Protein AF-A0A849DNZ5-F1 (afdb_monomer)

Foldseek 3Di:
DQVLLVPDPDVLSNQLLCCLQVQQDFLQCSLVDDDPPPPDATPHAAPVRHGDDSVSSQVSQVVSCVVVVNDDPDDDSCVSLLVNLLVCVVVPNDLVVSCVSNVPPDSVVSVVSNPCVPVPCVPVVNVVVVVVVVVD

Mean predicted aligned error: 9.17 Å

Solvent-accessible surface area (backbone atoms only — not comparable to full-atom values): 7842 Å² total; per-residue (Å²): 74,70,70,48,25,68,72,41,90,50,70,52,48,35,52,50,49,43,33,24,25,78,57,38,36,51,56,64,51,49,32,66,38,64,58,90,87,52,94,69,72,58,65,26,50,40,98,86,69,46,67,24,48,56,64,59,52,47,53,50,53,52,50,43,23,55,76,44,69,54,87,60,98,78,85,51,74,60,53,42,32,52,50,36,48,31,48,39,42,76,73,64,47,53,69,68,58,40,22,60,56,51,68,49,88,53,66,70,67,48,53,74,49,50,70,64,81,75,43,74,87,71,34,66,67,57,58,51,49,51,53,61,65,71,73,114

Structure (mmCIF, N/CA/C/O backbone):
data_AF-A0A849DNZ5-F1
#
_entry.id   AF-A0A849DNZ5-F1
#
loop_
_atom_site.group_PDB
_atom_site.id
_atom_site.type_symbol
_atom_site.label_atom_id
_atom_site.label_alt_id
_atom_site.label_comp_id
_atom_site.label_asym_id
_atom_site.label_entity_id
_atom_site.label_seq_id
_atom_site.pdbx_PDB_ins_code
_atom_site.Cartn_x
_atom_site.Cartn_y
_atom_site.Cartn_z
_atom_site.occupancy
_atom_site.B_iso_or_equiv
_atom_site.auth_seq_id
_atom_site.auth_comp_id
_atom_site.auth_asym_id
_atom_site.auth_atom_id
_atom_site.pdbx_PDB_model_num
ATOM 1 N N . MET A 1 1 ? -5.145 -1.173 -10.892 1.00 77.50 1 MET A N 1
ATOM 2 C CA . MET A 1 1 ? -3.663 -1.147 -10.826 1.00 77.50 1 MET A CA 1
ATOM 3 C C . MET A 1 1 ? -3.058 -2.525 -10.577 1.00 77.50 1 MET A C 1
ATOM 5 O O . MET A 1 1 ? -2.316 -2.963 -11.438 1.00 77.50 1 MET A O 1
ATOM 9 N N . ILE A 1 2 ? -3.371 -3.233 -9.479 1.00 81.56 2 ILE A N 1
ATOM 10 C CA . ILE A 1 2 ? -2.805 -4.579 -9.219 1.00 81.56 2 ILE A CA 1
ATOM 11 C C . ILE A 1 2 ? -3.167 -5.580 -10.327 1.00 81.56 2 ILE A C 1
ATOM 13 O O . ILE A 1 2 ? -2.282 -6.246 -10.850 1.00 81.56 2 ILE A O 1
ATOM 17 N N . ALA A 1 3 ? -4.441 -5.645 -10.729 1.00 84.38 3 ALA A N 1
ATOM 18 C CA . ALA A 1 3 ? -4.880 -6.523 -11.818 1.00 84.38 3 ALA A CA 1
ATOM 19 C C . ALA A 1 3 ? -4.138 -6.226 -13.136 1.00 84.38 3 ALA A C 1
ATOM 21 O O . ALA A 1 3 ? -3.575 -7.127 -13.740 1.00 84.38 3 ALA A O 1
ATOM 22 N N . THR A 1 4 ? -4.033 -4.950 -13.514 1.00 85.31 4 THR A N 1
ATOM 23 C CA . THR A 1 4 ? -3.295 -4.504 -14.708 1.00 85.31 4 THR A CA 1
ATOM 24 C C . THR A 1 4 ? -1.800 -4.820 -14.640 1.00 85.31 4 THR A C 1
ATOM 26 O O . THR A 1 4 ? -1.208 -5.202 -15.641 1.00 85.31 4 THR A O 1
ATOM 29 N N . ALA A 1 5 ? -1.178 -4.693 -13.465 1.00 86.38 5 ALA A N 1
ATOM 30 C CA . ALA A 1 5 ? 0.223 -5.061 -13.275 1.00 86.38 5 ALA A CA 1
ATOM 31 C C . ALA A 1 5 ? 0.436 -6.580 -13.370 1.00 86.38 5 ALA A C 1
ATOM 33 O O . ALA A 1 5 ? 1.461 -7.009 -13.884 1.00 86.38 5 ALA A O 1
ATOM 34 N N . ARG A 1 6 ? -0.538 -7.393 -12.929 1.00 85.69 6 ARG A N 1
ATOM 35 C CA . ARG A 1 6 ? -0.509 -8.859 -13.084 1.00 85.69 6 ARG A CA 1
ATOM 36 C C . ARG A 1 6 ? -0.616 -9.308 -14.539 1.00 85.69 6 ARG A C 1
ATOM 38 O O . ARG A 1 6 ? -0.068 -10.347 -14.875 1.00 85.69 6 ARG A O 1
ATOM 45 N N . THR A 1 7 ? -1.330 -8.559 -15.374 1.00 86.94 7 THR A N 1
ATOM 46 C CA . THR A 1 7 ? -1.477 -8.861 -16.806 1.00 86.94 7 THR A CA 1
ATOM 47 C C . THR A 1 7 ? -0.412 -8.182 -17.670 1.00 86.94 7 THR A C 1
ATOM 49 O O . THR A 1 7 ? -0.414 -8.367 -18.883 1.00 86.94 7 THR A O 1
ATOM 52 N N . SER A 1 8 ? 0.477 -7.370 -17.083 1.00 84.25 8 SER A N 1
ATOM 53 C CA . SER A 1 8 ? 1.586 -6.750 -17.813 1.00 84.25 8 SER A CA 1
ATOM 54 C C . SER A 1 8 ? 2.633 -7.803 -18.167 1.00 84.25 8 SER A C 1
ATOM 56 O O . SER A 1 8 ? 3.045 -8.593 -17.321 1.00 84.25 8 SER A O 1
ATOM 58 N N . THR A 1 9 ? 3.115 -7.776 -19.409 1.00 85.25 9 THR A N 1
ATOM 59 C CA . THR A 1 9 ? 4.243 -8.606 -19.858 1.00 85.25 9 THR A CA 1
ATOM 60 C C . THR A 1 9 ? 5.578 -8.140 -19.273 1.00 85.25 9 THR A C 1
ATOM 62 O O . THR A 1 9 ? 6.574 -8.854 -19.366 1.00 85.25 9 THR A O 1
ATOM 65 N N . ASN A 1 10 ? 5.623 -6.953 -18.653 1.00 85.75 10 ASN A N 1
ATOM 66 C CA . ASN A 1 10 ? 6.822 -6.430 -18.017 1.00 85.75 10 ASN A CA 1
ATOM 67 C C . ASN A 1 10 ? 6.887 -6.860 -16.538 1.00 85.75 10 ASN A C 1
ATOM 69 O O . ASN A 1 10 ? 6.149 -6.316 -15.711 1.00 85.75 10 ASN A O 1
ATOM 73 N N . PRO A 1 11 ? 7.817 -7.752 -16.149 1.00 82.19 11 PRO A N 1
ATOM 74 C CA . PRO A 1 11 ? 7.924 -8.229 -14.768 1.00 82.19 11 PRO A CA 1
ATOM 75 C C . PRO A 1 11 ? 8.245 -7.107 -13.768 1.00 82.19 11 PRO A C 1
ATOM 77 O O . PRO A 1 11 ? 7.920 -7.212 -12.583 1.00 82.19 11 PRO A O 1
ATOM 80 N N . ASN A 1 12 ? 8.835 -5.997 -14.232 1.00 87.94 12 ASN A N 1
ATOM 81 C CA . ASN A 1 12 ? 9.110 -4.843 -13.382 1.00 87.94 12 ASN A CA 1
ATOM 82 C C . ASN A 1 12 ? 7.832 -4.142 -12.905 1.00 87.94 12 ASN A C 1
ATOM 84 O O . ASN A 1 12 ? 7.872 -3.489 -11.867 1.00 87.94 12 ASN A O 1
ATOM 88 N N . ASP A 1 13 ? 6.717 -4.250 -13.632 1.00 88.50 13 ASP A N 1
ATOM 89 C CA . ASP A 1 13 ? 5.465 -3.578 -13.272 1.00 88.50 13 ASP A CA 1
ATOM 90 C C . ASP A 1 13 ? 4.813 -4.245 -12.062 1.00 88.50 13 ASP A C 1
ATOM 92 O O . ASP A 1 13 ? 4.447 -3.570 -11.096 1.00 88.50 13 ASP A O 1
ATOM 96 N N . PHE A 1 14 ? 4.732 -5.579 -12.079 1.00 87.75 14 PHE A N 1
ATOM 97 C CA . PHE A 1 14 ? 4.266 -6.353 -10.933 1.00 87.75 14 PHE A CA 1
ATOM 98 C C . PHE A 1 14 ? 5.187 -6.155 -9.727 1.00 87.75 14 PHE A C 1
ATOM 100 O O . PHE A 1 14 ? 4.711 -5.835 -8.639 1.00 87.75 14 PHE A O 1
ATOM 107 N N . ALA A 1 15 ? 6.504 -6.259 -9.932 1.00 87.88 15 ALA A N 1
ATOM 108 C CA . ALA A 1 15 ? 7.497 -6.061 -8.882 1.00 87.88 15 ALA A CA 1
ATOM 109 C C . ALA A 1 15 ? 7.397 -4.659 -8.251 1.00 87.88 15 ALA A C 1
ATOM 111 O O . ALA A 1 15 ? 7.375 -4.526 -7.028 1.00 87.88 15 ALA A O 1
ATOM 112 N N . LEU A 1 16 ? 7.258 -3.613 -9.073 1.00 87.81 16 LEU A N 1
ATOM 113 C CA . LEU A 1 16 ? 7.082 -2.236 -8.615 1.00 87.81 16 LEU A CA 1
ATOM 114 C C . LEU A 1 16 ? 5.804 -2.072 -7.780 1.00 87.81 16 LEU A C 1
ATOM 116 O O . LEU A 1 16 ? 5.852 -1.488 -6.698 1.00 87.81 16 LEU A O 1
ATOM 120 N N . VAL A 1 17 ? 4.663 -2.586 -8.253 1.00 87.31 17 VAL A N 1
ATOM 121 C CA . VAL A 1 17 ? 3.386 -2.478 -7.527 1.00 87.31 17 VAL A CA 1
ATOM 122 C C . VAL A 1 17 ? 3.408 -3.289 -6.231 1.00 87.31 17 VAL A C 1
ATOM 124 O O . VAL A 1 17 ? 2.947 -2.789 -5.205 1.00 87.31 17 VAL A O 1
ATOM 127 N N . ALA A 1 18 ? 3.979 -4.495 -6.244 1.00 86.06 18 ALA A N 1
ATOM 128 C CA . ALA A 1 18 ? 4.123 -5.324 -5.053 1.00 86.06 18 ALA A CA 1
ATOM 129 C C . ALA A 1 18 ? 5.010 -4.639 -4.005 1.00 86.06 18 ALA A C 1
ATOM 131 O O . ALA A 1 18 ? 4.622 -4.529 -2.849 1.00 86.06 18 ALA A O 1
ATOM 132 N N . MET A 1 19 ? 6.155 -4.084 -4.400 1.00 86.25 19 MET A N 1
ATOM 133 C CA . MET A 1 19 ? 7.054 -3.398 -3.469 1.00 86.25 19 MET A CA 1
ATOM 134 C C . MET A 1 19 ? 6.454 -2.137 -2.856 1.00 86.25 19 MET A C 1
ATOM 136 O O . MET A 1 19 ? 6.575 -1.919 -1.654 1.00 86.25 19 MET A O 1
ATOM 140 N N . LEU A 1 20 ? 5.820 -1.290 -3.667 1.00 84.88 20 LEU A N 1
ATOM 141 C CA . LEU A 1 20 ? 5.281 -0.013 -3.192 1.00 84.88 20 LEU A CA 1
ATOM 142 C C . LEU A 1 20 ? 3.961 -0.166 -2.442 1.00 84.88 20 LEU A C 1
ATOM 144 O O . LEU A 1 20 ? 3.730 0.527 -1.452 1.00 84.88 20 LEU A O 1
ATOM 148 N N . GLY A 1 21 ? 3.087 -1.026 -2.962 1.00 80.31 21 GLY A N 1
ATOM 149 C CA . GLY A 1 21 ? 1.792 -1.326 -2.378 1.00 80.31 21 GLY A CA 1
ATOM 150 C C . GLY A 1 21 ? 1.949 -2.336 -1.259 1.00 80.31 21 GLY A C 1
ATOM 151 O O . GLY A 1 21 ? 1.851 -1.974 -0.104 1.00 80.31 21 GLY A O 1
ATOM 152 N N . LEU A 1 22 ? 2.242 -3.587 -1.595 1.00 80.06 22 LEU A N 1
ATOM 153 C CA . LEU A 1 22 ? 2.138 -4.717 -0.665 1.00 80.06 22 LEU A CA 1
ATOM 154 C C . LEU A 1 22 ? 3.262 -4.784 0.376 1.00 80.06 22 LEU A C 1
ATOM 156 O O . LEU A 1 22 ? 3.034 -5.249 1.485 1.00 80.06 22 LEU A O 1
ATOM 160 N N . LEU A 1 23 ? 4.474 -4.348 0.029 1.00 80.75 23 LEU A N 1
ATOM 161 C CA . LEU A 1 23 ? 5.634 -4.414 0.930 1.00 80.75 23 LEU A CA 1
ATOM 162 C C . LEU A 1 23 ? 5.927 -3.084 1.632 1.00 80.75 23 LEU A C 1
ATOM 164 O O . LEU A 1 23 ? 6.868 -2.997 2.423 1.00 80.75 23 LEU A O 1
ATOM 168 N N . GLY A 1 24 ? 5.162 -2.033 1.326 1.00 79.56 24 GLY A N 1
ATOM 169 C CA . GLY A 1 24 ? 5.340 -0.727 1.944 1.00 79.56 24 GLY A CA 1
ATOM 170 C C . GLY A 1 24 ? 6.749 -0.149 1.755 1.00 79.56 24 GLY A C 1
ATOM 171 O O . GLY A 1 24 ? 7.296 0.448 2.684 1.00 79.56 24 GLY A O 1
ATOM 172 N N . LEU A 1 25 ? 7.362 -0.280 0.576 1.00 83.88 25 LEU A N 1
ATOM 173 C CA . LEU A 1 25 ? 8.617 0.405 0.243 1.00 83.88 25 LEU A CA 1
ATOM 174 C C . LEU A 1 25 ? 8.355 1.803 -0.324 1.00 83.88 25 LEU A C 1
ATOM 176 O O . LEU A 1 25 ? 7.344 2.069 -0.976 1.00 83.88 25 LEU A O 1
ATOM 180 N N . ARG A 1 26 ? 9.273 2.737 -0.071 1.00 83.50 26 ARG A N 1
ATOM 181 C CA . ARG A 1 26 ? 9.284 4.038 -0.755 1.00 83.50 26 ARG A CA 1
ATOM 182 C C . ARG A 1 26 ? 9.848 3.861 -2.160 1.00 83.50 26 ARG A C 1
ATOM 184 O O . ARG A 1 26 ? 10.678 2.996 -2.392 1.00 83.50 26 ARG A O 1
ATOM 191 N N . ILE A 1 27 ? 9.476 4.728 -3.102 1.00 83.62 27 ILE A N 1
ATOM 192 C CA . ILE A 1 27 ? 9.946 4.612 -4.497 1.00 83.62 27 ILE A CA 1
ATOM 193 C C . ILE A 1 27 ? 11.468 4.629 -4.636 1.00 83.62 27 ILE A C 1
ATOM 195 O O . ILE A 1 27 ? 12.010 3.898 -5.457 1.00 83.62 27 ILE A O 1
ATOM 199 N N . PHE A 1 28 ? 12.155 5.401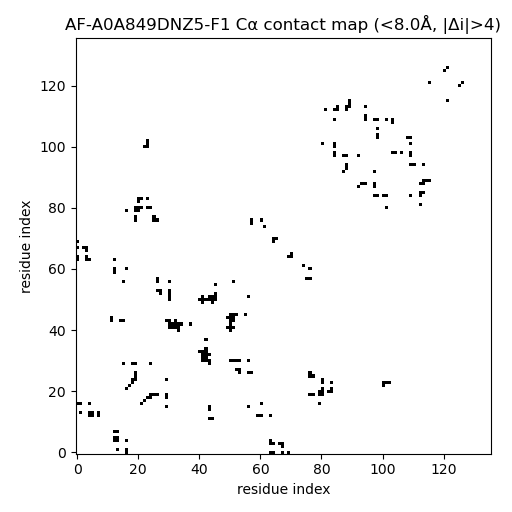 -3.793 1.00 81.75 28 PHE A N 1
ATOM 200 C CA . PHE A 1 28 ? 13.614 5.408 -3.723 1.00 81.75 28 PHE A CA 1
ATOM 201 C C . PHE A 1 28 ? 14.177 4.073 -3.207 1.00 81.75 28 PHE A C 1
ATOM 203 O O . PHE A 1 28 ? 15.137 3.553 -3.757 1.00 81.75 28 PHE A O 1
ATOM 210 N N . GLU A 1 29 ? 13.539 3.471 -2.204 1.00 83.94 29 GLU A N 1
ATOM 211 C CA . GLU A 1 29 ? 13.948 2.166 -1.673 1.00 83.94 29 GLU A CA 1
ATOM 212 C C . GLU A 1 29 ? 13.662 1.048 -2.674 1.00 83.94 29 GLU A C 1
ATOM 214 O O . GLU A 1 29 ? 14.528 0.224 -2.924 1.00 83.94 29 GLU A O 1
ATOM 219 N N . ALA A 1 30 ? 12.488 1.051 -3.311 1.00 85.56 30 ALA A N 1
ATOM 220 C CA . ALA A 1 30 ? 12.117 0.057 -4.314 1.00 85.56 30 ALA A CA 1
ATOM 221 C C . ALA A 1 30 ? 13.063 0.085 -5.529 1.00 85.56 30 ALA A C 1
ATOM 223 O O . ALA A 1 30 ? 13.449 -0.959 -6.042 1.00 85.56 30 ALA A O 1
ATOM 224 N N . THR A 1 31 ? 13.472 1.279 -5.972 1.00 84.62 31 THR A N 1
ATOM 225 C CA . THR A 1 31 ? 14.437 1.458 -7.075 1.00 84.62 31 THR A CA 1
ATOM 226 C C . THR A 1 31 ? 15.886 1.151 -6.674 1.00 84.62 31 THR A C 1
ATOM 228 O O . THR A 1 31 ? 16.689 0.702 -7.499 1.00 84.62 31 THR A O 1
ATOM 231 N N . GLY A 1 32 ? 16.230 1.361 -5.402 1.00 80.19 32 GLY A N 1
ATOM 232 C CA . GLY A 1 32 ? 17.533 1.028 -4.828 1.00 80.19 32 GLY A CA 1
ATOM 233 C C . GLY A 1 32 ? 17.700 -0.449 -4.467 1.00 80.19 32 GLY A C 1
ATOM 234 O O . GLY A 1 32 ? 18.823 -0.948 -4.483 1.00 80.19 32 GLY A O 1
ATOM 235 N N . ALA A 1 33 ? 16.609 -1.161 -4.199 1.00 76.62 33 ALA A N 1
ATOM 236 C CA . ALA A 1 33 ? 16.654 -2.500 -3.639 1.00 76.62 33 ALA A CA 1
ATOM 237 C C . ALA A 1 33 ? 17.328 -3.526 -4.573 1.00 76.62 33 ALA A C 1
ATOM 239 O O . ALA A 1 33 ? 17.090 -3.580 -5.784 1.00 76.62 33 ALA A O 1
ATOM 240 N N . SER A 1 34 ? 18.176 -4.351 -3.968 1.00 68.44 34 SER A N 1
ATOM 241 C CA . SER A 1 34 ? 18.789 -5.558 -4.521 1.00 68.44 34 SER A CA 1
ATOM 242 C C . SER A 1 34 ? 18.443 -6.703 -3.574 1.00 68.44 34 SER A C 1
ATOM 244 O O . SER A 1 34 ? 18.687 -6.592 -2.374 1.00 68.44 34 SER A O 1
ATOM 246 N N . ILE A 1 35 ? 17.830 -7.771 -4.084 1.00 56.72 35 ILE A N 1
ATOM 247 C CA . ILE A 1 35 ? 17.561 -8.975 -3.286 1.00 56.72 35 ILE A CA 1
ATOM 248 C C . ILE A 1 35 ? 18.834 -9.819 -3.284 1.00 56.72 35 ILE A C 1
ATOM 250 O O . ILE A 1 35 ? 19.438 -9.982 -4.343 1.00 56.72 35 ILE A O 1
ATOM 254 N N . GLY A 1 36 ? 19.215 -10.346 -2.117 1.00 53.94 36 GLY A N 1
ATOM 255 C CA . GLY A 1 36 ? 20.414 -11.176 -1.932 1.00 53.94 36 GLY A CA 1
ATOM 256 C C . GLY A 1 36 ? 20.486 -12.411 -2.839 1.00 53.94 36 GLY A C 1
ATOM 257 O O . GLY A 1 36 ? 21.577 -12.884 -3.120 1.00 53.94 36 GLY A O 1
ATOM 258 N N . ASP A 1 37 ? 19.351 -12.864 -3.375 1.00 51.97 37 ASP A N 1
ATOM 259 C CA . ASP A 1 37 ? 19.267 -13.983 -4.322 1.00 51.97 37 ASP A CA 1
ATOM 260 C C . ASP A 1 37 ? 19.628 -13.602 -5.770 1.00 51.97 37 ASP A C 1
ATOM 262 O O . ASP A 1 37 ? 19.796 -14.475 -6.622 1.00 51.97 37 ASP A O 1
ATOM 266 N N . ARG A 1 38 ? 19.755 -12.305 -6.096 1.00 62.28 38 ARG A N 1
ATOM 267 C CA . ARG A 1 38 ? 20.297 -11.876 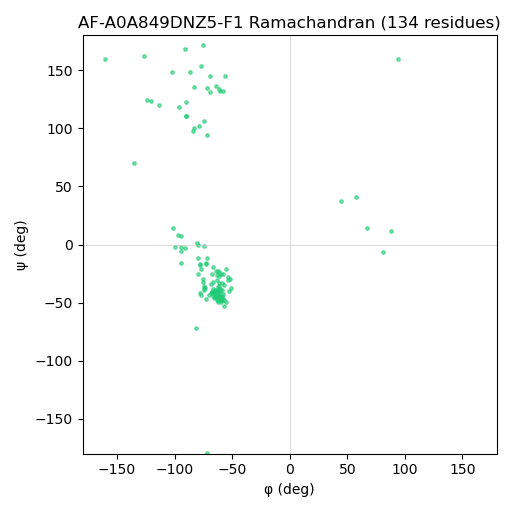-7.394 1.00 62.28 38 ARG A CA 1
ATOM 268 C C . ARG A 1 38 ? 21.804 -11.710 -7.282 1.00 62.28 38 ARG A C 1
ATOM 270 O O . ARG A 1 38 ? 22.286 -10.747 -6.697 1.00 62.28 38 ARG A O 1
ATOM 277 N N . VAL A 1 39 ? 22.530 -12.608 -7.944 1.00 59.38 39 VAL A N 1
ATOM 278 C CA . VAL A 1 39 ? 24.001 -12.601 -8.032 1.00 59.38 39 VAL A CA 1
ATOM 279 C C . VAL A 1 39 ? 24.541 -11.293 -8.641 1.00 59.38 39 VAL A C 1
ATOM 281 O O . VAL A 1 39 ? 25.654 -10.886 -8.325 1.00 59.38 39 VAL A O 1
ATOM 284 N N . ALA A 1 40 ? 23.751 -10.586 -9.464 1.00 65.56 40 ALA A N 1
ATOM 285 C CA . ALA A 1 40 ? 24.071 -9.239 -9.937 1.00 65.56 40 ALA A CA 1
ATOM 286 C C . ALA A 1 40 ? 22.835 -8.474 -10.455 1.00 65.56 40 ALA A C 1
ATOM 288 O O . ALA A 1 40 ? 21.835 -9.063 -10.872 1.00 65.56 40 ALA A O 1
ATOM 289 N N . GLY A 1 41 ? 22.948 -7.143 -10.500 1.00 72.19 41 GLY A N 1
ATOM 290 C CA . GLY A 1 41 ? 22.018 -6.250 -11.198 1.00 72.19 41 GLY A CA 1
ATOM 291 C C . GLY A 1 41 ? 20.879 -5.665 -10.342 1.00 72.19 41 GLY A C 1
ATOM 292 O O . GLY A 1 41 ? 20.554 -6.168 -9.266 1.00 72.19 41 GLY A O 1
ATOM 293 N N . PRO A 1 42 ? 20.268 -4.554 -10.791 1.00 78.75 42 PRO A N 1
ATOM 294 C CA . PRO A 1 42 ? 19.181 -3.897 -10.072 1.00 78.75 42 PRO A CA 1
ATOM 295 C C . PRO A 1 42 ? 17.907 -4.749 -10.086 1.00 78.75 42 PRO A C 1
ATOM 297 O O . PRO A 1 42 ? 17.591 -5.409 -11.076 1.00 78.75 42 PRO A O 1
ATOM 300 N N . MET A 1 43 ? 17.133 -4.713 -8.996 1.00 81.81 43 MET A N 1
ATOM 301 C CA . MET A 1 43 ? 15.884 -5.472 -8.935 1.00 81.81 43 MET A CA 1
ATOM 302 C C . MET A 1 43 ? 14.833 -4.951 -9.925 1.00 81.81 43 MET A C 1
ATOM 304 O O . MET A 1 43 ? 14.115 -5.742 -10.540 1.00 81.81 43 MET A O 1
ATOM 308 N N . LEU A 1 44 ? 14.776 -3.626 -10.075 1.00 85.00 44 LEU A N 1
ATOM 309 C CA . LEU A 1 44 ? 13.915 -2.930 -11.019 1.00 85.00 44 LEU A CA 1
ATOM 310 C C . LEU A 1 44 ? 14.772 -2.249 -12.086 1.00 85.00 44 LEU A C 1
ATOM 312 O O . LEU A 1 44 ? 15.574 -1.362 -11.775 1.00 85.00 44 LEU A O 1
ATOM 316 N N . CYS A 1 45 ? 14.566 -2.629 -13.344 1.00 86.19 45 CYS A N 1
ATOM 317 C CA . CYS A 1 45 ? 15.306 -2.075 -14.477 1.00 86.19 45 CYS A CA 1
ATOM 318 C C . CYS A 1 45 ? 14.469 -1.051 -15.248 1.00 86.19 45 CYS A C 1
ATOM 320 O O . CYS A 1 45 ? 13.249 -1.185 -15.349 1.00 86.19 45 CYS A O 1
ATOM 322 N N . ASN A 1 46 ? 15.102 -0.036 -15.831 1.00 82.50 46 ASN A N 1
ATOM 323 C CA . ASN A 1 46 ? 14.497 0.845 -16.827 1.00 82.50 46 ASN A CA 1
ATOM 324 C C . ASN A 1 46 ? 14.316 0.102 -18.174 1.00 82.50 46 ASN A C 1
ATOM 326 O O . ASN A 1 46 ? 14.594 -1.090 -18.278 1.00 82.50 46 ASN A O 1
ATOM 330 N N . GLN A 1 47 ? 13.792 0.776 -19.204 1.00 74.81 47 GLN A N 1
ATOM 331 C CA . GLN A 1 47 ? 13.557 0.152 -20.52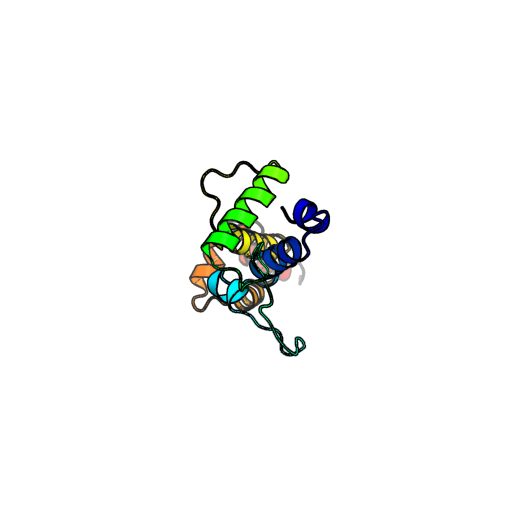1 1.00 74.81 47 GLN A CA 1
ATOM 332 C C . GLN A 1 47 ? 14.847 -0.239 -21.261 1.00 74.81 47 GLN A C 1
ATOM 334 O O . GLN A 1 47 ? 14.797 -1.079 -22.147 1.00 74.81 47 GLN A O 1
ATOM 339 N N . VAL A 1 48 ? 15.986 0.340 -20.878 1.00 78.44 48 VAL A N 1
ATOM 340 C CA . VAL A 1 48 ? 17.311 0.100 -21.471 1.00 78.44 48 VAL A CA 1
ATOM 341 C C . VAL A 1 48 ? 18.108 -0.929 -20.643 1.00 78.44 48 VAL A C 1
ATOM 343 O O . VAL A 1 48 ? 19.295 -1.126 -20.855 1.00 78.44 48 VAL A O 1
ATOM 346 N N . GLY A 1 49 ? 17.482 -1.578 -19.652 1.00 75.94 49 GLY A N 1
ATOM 347 C CA . GLY A 1 49 ? 18.123 -2.585 -18.795 1.00 75.94 49 GLY A CA 1
ATOM 348 C C . GLY A 1 49 ? 18.960 -2.028 -17.634 1.00 75.94 49 GLY A C 1
ATOM 349 O O . GLY A 1 49 ? 19.379 -2.791 -16.768 1.00 75.94 49 GLY A O 1
ATOM 350 N N . GLY A 1 50 ? 19.155 -0.709 -17.552 1.00 82.38 50 GLY A N 1
ATOM 351 C CA . GLY A 1 50 ? 19.834 -0.050 -16.430 1.00 82.38 50 GLY A CA 1
ATOM 352 C C . GLY A 1 50 ? 18.958 0.047 -15.177 1.00 82.38 50 GLY A C 1
ATOM 353 O O . GLY A 1 50 ? 17.759 -0.218 -15.225 1.00 82.38 50 GLY A O 1
ATOM 354 N N . ARG A 1 51 ? 19.519 0.471 -14.037 1.00 86.50 51 ARG A N 1
ATOM 355 C CA . ARG A 1 51 ? 18.747 0.663 -12.794 1.00 86.50 51 ARG A CA 1
ATOM 356 C C . ARG A 1 51 ? 17.603 1.654 -13.013 1.00 86.50 51 ARG A C 1
ATOM 358 O O . ARG A 1 51 ? 17.794 2.730 -13.575 1.00 86.50 51 ARG A O 1
ATOM 365 N N . MET A 1 52 ? 16.403 1.291 -12.566 1.00 88.75 52 MET A N 1
ATOM 366 C CA . MET A 1 52 ? 15.261 2.196 -12.604 1.00 88.75 52 MET A CA 1
ATOM 367 C C . MET A 1 52 ? 15.467 3.329 -11.601 1.00 88.75 52 MET A C 1
ATOM 369 O O . MET A 1 52 ? 15.765 3.069 -10.445 1.00 88.75 52 MET A O 1
ATOM 373 N N . ASP A 1 53 ? 15.269 4.574 -12.021 1.00 88.00 53 ASP A N 1
ATOM 374 C CA . ASP A 1 53 ? 15.241 5.723 -11.118 1.00 88.00 53 ASP A CA 1
ATOM 375 C C . ASP A 1 53 ? 13.810 6.026 -10.623 1.00 88.00 53 ASP A C 1
ATOM 377 O O . ASP A 1 53 ? 12.808 5.514 -11.139 1.00 88.00 53 ASP A O 1
ATOM 381 N N . ARG A 1 54 ? 13.692 6.901 -9.617 1.00 84.31 54 ARG A N 1
ATOM 382 C CA . ARG A 1 54 ? 12.400 7.293 -9.023 1.00 84.31 54 ARG A CA 1
ATOM 383 C C . ARG A 1 54 ? 11.417 7.921 -10.023 1.00 84.31 54 ARG A C 1
ATOM 385 O O . ARG A 1 54 ? 10.202 7.770 -9.875 1.00 84.31 54 ARG A O 1
ATOM 392 N N . HIS A 1 55 ? 11.914 8.645 -11.023 1.00 86.31 55 HIS A N 1
ATOM 393 C CA . HIS A 1 55 ? 11.097 9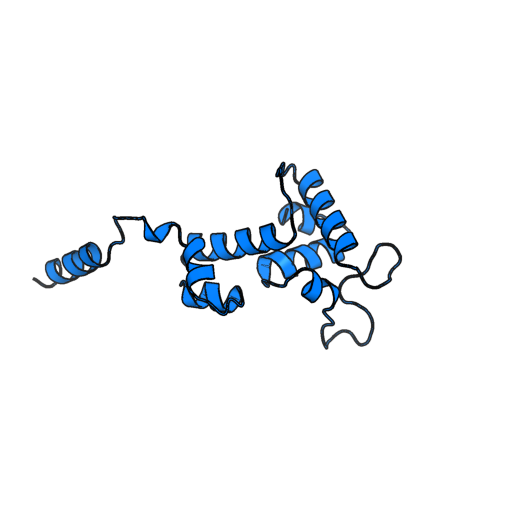.313 -12.031 1.00 86.31 55 HIS A CA 1
ATOM 394 C C . HIS A 1 55 ? 10.582 8.296 -13.052 1.00 86.31 55 HIS A C 1
ATOM 396 O O . HIS A 1 55 ? 9.393 8.310 -13.363 1.00 86.31 55 HIS A O 1
ATOM 402 N N . ALA A 1 56 ? 11.427 7.369 -13.506 1.00 87.19 56 ALA A N 1
ATOM 403 C CA . ALA A 1 56 ? 11.045 6.237 -14.347 1.00 87.19 56 ALA A CA 1
ATOM 404 C C . ALA A 1 56 ? 9.994 5.354 -13.663 1.00 87.19 56 ALA A C 1
ATOM 406 O O . ALA A 1 56 ? 8.967 5.038 -14.265 1.00 87.19 56 ALA A O 1
ATOM 407 N N . ALA A 1 57 ? 10.188 5.054 -12.378 1.00 86.25 57 ALA A N 1
ATOM 408 C CA . ALA A 1 57 ? 9.218 4.335 -11.561 1.00 86.25 57 ALA A CA 1
ATOM 409 C C . ALA A 1 57 ? 7.870 5.079 -11.469 1.00 86.25 57 ALA A C 1
ATOM 411 O O . ALA A 1 57 ? 6.809 4.485 -11.653 1.00 86.25 57 ALA A O 1
ATOM 412 N N . THR A 1 58 ? 7.899 6.400 -11.256 1.00 85.25 58 THR A N 1
ATOM 413 C CA . THR A 1 58 ? 6.679 7.226 -11.203 1.00 85.25 58 THR A CA 1
ATOM 414 C C . THR A 1 58 ? 5.959 7.252 -12.552 1.00 85.25 58 THR A C 1
ATOM 416 O O . THR A 1 58 ? 4.735 7.140 -12.593 1.00 85.25 58 THR A O 1
ATOM 419 N N . ARG A 1 59 ? 6.696 7.377 -13.665 1.00 87.19 59 ARG A N 1
ATOM 420 C CA . ARG A 1 59 ? 6.123 7.333 -15.020 1.00 87.19 59 ARG A CA 1
ATOM 421 C C . ARG A 1 59 ? 5.447 5.988 -15.294 1.00 87.19 59 ARG A C 1
ATOM 423 O O . ARG A 1 59 ? 4.311 5.984 -15.761 1.00 87.19 59 ARG A O 1
ATOM 430 N N . ARG A 1 60 ? 6.085 4.868 -14.934 1.00 87.19 60 ARG A N 1
ATOM 431 C CA . ARG A 1 60 ? 5.483 3.527 -15.057 1.00 87.19 60 ARG A CA 1
ATOM 432 C C . ARG A 1 60 ? 4.220 3.376 -14.225 1.00 87.19 60 ARG A C 1
ATOM 434 O O . ARG A 1 60 ? 3.209 2.915 -14.741 1.00 87.19 60 ARG A O 1
ATOM 441 N N . LEU A 1 61 ? 4.243 3.831 -12.972 1.00 85.75 61 LEU A N 1
ATOM 442 C CA . LEU A 1 61 ? 3.059 3.801 -12.116 1.00 85.75 61 LEU A CA 1
ATOM 443 C C . LEU A 1 61 ? 1.888 4.575 -12.744 1.00 85.75 61 LEU A C 1
ATOM 445 O O . LEU A 1 61 ? 0.762 4.083 -12.757 1.00 85.75 61 LEU A O 1
ATOM 449 N N . LYS A 1 62 ? 2.158 5.754 -13.322 1.00 86.81 62 LYS A N 1
ATOM 450 C CA . LYS A 1 62 ? 1.140 6.542 -14.031 1.00 86.81 62 LYS A CA 1
ATOM 451 C C . LYS A 1 62 ? 0.581 5.811 -15.251 1.00 86.81 62 LYS A C 1
ATOM 453 O O . LYS A 1 62 ? -0.632 5.800 -15.437 1.00 86.81 62 LYS A O 1
ATOM 458 N N . HIS A 1 63 ? 1.447 5.178 -16.040 1.00 86.94 63 HIS A N 1
ATOM 459 C CA . HIS A 1 63 ? 1.043 4.389 -17.203 1.00 86.94 63 HIS A CA 1
ATOM 460 C C . HIS A 1 63 ? 0.147 3.204 -16.809 1.00 86.94 63 HIS A C 1
ATOM 462 O O . HIS A 1 63 ? -0.925 3.022 -17.380 1.00 86.94 63 HIS A O 1
ATOM 468 N N . LEU A 1 64 ? 0.530 2.451 -15.772 1.00 88.31 64 LEU A N 1
ATOM 469 C CA . LEU A 1 64 ? -0.258 1.326 -15.256 1.00 88.31 64 LEU A CA 1
ATOM 470 C C . LEU A 1 64 ? -1.638 1.751 -14.760 1.00 88.31 64 LEU A C 1
ATOM 472 O O . LEU A 1 64 ? -2.609 1.023 -14.947 1.00 88.31 64 LEU A O 1
ATOM 476 N N . ALA A 1 65 ? -1.753 2.914 -14.122 1.00 86.31 65 ALA A N 1
ATOM 477 C CA . ALA A 1 65 ? -3.058 3.393 -13.686 1.00 86.31 65 ALA A CA 1
ATOM 478 C C . ALA A 1 65 ? -3.917 3.920 -14.833 1.00 86.31 65 ALA A C 1
ATOM 480 O O . ALA A 1 65 ? -5.120 3.676 -14.813 1.00 86.31 65 ALA A O 1
ATOM 481 N N . ALA A 1 66 ? -3.321 4.570 -15.838 1.00 87.38 66 ALA A N 1
ATOM 482 C CA . ALA A 1 66 ? -4.037 4.948 -17.053 1.00 87.38 66 ALA A CA 1
ATOM 483 C C . ALA A 1 66 ? -4.607 3.706 -17.760 1.00 87.38 66 ALA A C 1
ATOM 485 O O . ALA A 1 66 ? -5.800 3.662 -18.047 1.00 87.38 66 ALA A O 1
ATOM 486 N N . ALA A 1 67 ? -3.789 2.660 -17.927 1.00 87.00 67 ALA A N 1
ATOM 487 C CA . ALA A 1 67 ? -4.219 1.375 -18.480 1.00 87.00 67 ALA A CA 1
ATOM 488 C C . ALA A 1 67 ? -5.281 0.672 -17.611 1.00 87.00 67 ALA A C 1
ATOM 490 O O . ALA A 1 67 ? -6.143 -0.032 -18.121 1.00 87.00 67 ALA A O 1
ATOM 491 N N . ALA A 1 68 ? -5.252 0.887 -16.294 1.00 86.44 68 ALA A N 1
ATOM 492 C CA . ALA A 1 68 ? -6.258 0.377 -15.365 1.00 86.44 68 ALA A CA 1
ATOM 493 C C . ALA A 1 68 ? -7.555 1.210 -15.319 1.00 86.44 68 ALA A C 1
ATOM 495 O O . ALA A 1 68 ? -8.408 0.919 -14.482 1.00 86.44 68 ALA A O 1
ATOM 496 N N . GLY A 1 69 ? -7.679 2.282 -16.112 1.00 85.06 69 GLY A N 1
ATOM 497 C CA . GLY A 1 69 ? -8.816 3.209 -16.051 1.00 85.06 69 GLY A CA 1
ATOM 498 C C . GLY A 1 69 ? -8.892 4.034 -14.758 1.00 85.06 69 GLY A C 1
ATOM 499 O O . GLY A 1 69 ? -9.915 4.648 -14.464 1.00 85.06 69 GLY A O 1
ATOM 500 N N . VAL A 1 70 ? -7.819 4.072 -13.963 1.00 83.25 70 VAL A N 1
ATOM 501 C CA . VAL A 1 70 ? -7.779 4.771 -12.675 1.00 83.25 70 VAL A CA 1
ATOM 502 C C . VAL A 1 70 ? -7.460 6.247 -12.910 1.00 83.25 70 VAL A C 1
ATOM 504 O O . VAL A 1 70 ? -6.301 6.646 -13.043 1.00 83.25 70 VAL A O 1
ATOM 507 N N . ARG A 1 71 ? -8.502 7.082 -12.944 1.00 68.94 71 ARG A N 1
ATOM 508 C CA . ARG A 1 71 ? -8.371 8.544 -13.005 1.00 68.94 71 ARG A CA 1
ATOM 509 C C . ARG A 1 71 ? -8.162 9.114 -11.603 1.00 68.94 71 ARG A C 1
ATOM 511 O O . ARG A 1 71 ? -9.107 9.284 -10.843 1.00 68.94 71 ARG A O 1
ATOM 518 N N . MET A 1 72 ? -6.914 9.420 -11.259 1.00 63.81 72 MET A N 1
ATOM 519 C CA . MET A 1 72 ? -6.549 10.088 -10.004 1.00 63.81 72 MET A CA 1
ATOM 520 C C . MET A 1 72 ? -5.834 11.407 -10.310 1.00 63.81 72 MET A C 1
ATOM 522 O O . MET A 1 72 ? -4.807 11.408 -10.987 1.00 63.81 72 MET A O 1
ATOM 526 N N . SER A 1 73 ? -6.348 12.525 -9.785 1.00 61.12 73 SER A N 1
ATOM 527 C CA . SER A 1 73 ? -5.818 13.875 -10.054 1.00 61.12 73 SER A CA 1
ATOM 528 C C . SER A 1 73 ? -4.381 14.085 -9.557 1.00 61.12 73 SER A C 1
ATOM 530 O O . SER A 1 73 ? -3.640 14.886 -10.122 1.00 61.12 73 SER A O 1
ATOM 532 N N . ARG A 1 74 ? -3.950 13.344 -8.526 1.00 68.12 74 ARG A N 1
ATOM 533 C CA . ARG A 1 74 ? -2.589 13.401 -7.968 1.00 68.12 74 ARG A CA 1
ATOM 534 C C . ARG A 1 74 ? -2.022 12.014 -7.713 1.00 68.12 74 ARG A C 1
ATOM 536 O O . ARG A 1 74 ? -1.828 11.589 -6.579 1.00 68.12 74 ARG A O 1
ATOM 543 N N . MET A 1 75 ? -1.718 11.298 -8.786 1.00 66.88 75 MET A N 1
ATOM 544 C CA . MET A 1 75 ? -1.003 10.035 -8.663 1.00 66.88 75 MET A CA 1
ATOM 545 C C . MET A 1 75 ? 0.478 10.267 -8.342 1.00 66.88 75 MET A C 1
ATOM 547 O O . MET A 1 75 ? 1.265 10.674 -9.202 1.00 66.88 75 MET A O 1
ATOM 551 N N . HIS A 1 76 ? 0.845 9.987 -7.093 1.00 70.38 76 HIS A N 1
ATOM 552 C CA . HIS A 1 76 ? 2.217 10.003 -6.595 1.00 70.38 76 HIS A CA 1
ATOM 553 C C . HIS A 1 76 ? 2.568 8.675 -5.913 1.00 70.38 76 HIS A C 1
ATOM 555 O O . HIS A 1 76 ? 1.695 7.904 -5.521 1.00 70.38 76 HIS A O 1
ATOM 561 N N . SER A 1 77 ? 3.865 8.419 -5.756 1.00 65.06 77 SER A N 1
ATOM 562 C CA . SER A 1 77 ? 4.433 7.165 -5.237 1.00 65.06 77 SER A CA 1
ATOM 563 C C . SER A 1 77 ? 3.828 6.689 -3.912 1.00 65.06 77 SER A C 1
ATOM 565 O O . SER A 1 77 ? 3.627 5.493 -3.719 1.00 65.06 77 SER A O 1
ATOM 567 N N . HIS A 1 78 ? 3.507 7.613 -3.006 1.00 76.81 78 HIS A N 1
ATOM 568 C CA . HIS A 1 78 ? 2.919 7.266 -1.712 1.00 76.81 78 HIS A CA 1
ATOM 569 C C . HIS A 1 78 ? 1.455 6.815 -1.788 1.00 76.81 78 HIS A C 1
ATOM 571 O O . HIS A 1 78 ? 1.003 6.174 -0.849 1.00 76.81 78 HIS A O 1
ATOM 577 N N . MET A 1 79 ? 0.714 7.071 -2.874 1.00 80.75 79 MET A N 1
ATOM 578 C CA . MET A 1 79 ? -0.703 6.679 -2.984 1.00 80.75 79 MET A CA 1
ATOM 579 C C . MET A 1 79 ? -0.912 5.169 -2.842 1.00 80.75 79 MET A C 1
ATOM 581 O O . MET A 1 79 ? -1.858 4.738 -2.185 1.00 80.75 79 MET A O 1
ATOM 585 N N . LEU A 1 80 ? -0.011 4.358 -3.405 1.00 79.75 80 LEU A N 1
ATOM 586 C CA . LEU A 1 80 ? -0.067 2.904 -3.236 1.00 79.75 80 LEU A CA 1
ATOM 587 C C . LEU A 1 80 ? 0.154 2.496 -1.779 1.00 79.75 80 LEU A C 1
ATOM 589 O O . LEU A 1 80 ? -0.564 1.639 -1.278 1.00 79.75 80 LEU A O 1
ATOM 593 N N . ARG A 1 81 ? 1.080 3.163 -1.083 1.00 81.69 81 ARG A N 1
ATOM 594 C CA . ARG A 1 81 ? 1.315 2.946 0.348 1.00 81.69 81 ARG A CA 1
ATOM 595 C C . ARG A 1 81 ? 0.102 3.355 1.185 1.00 81.69 81 ARG A C 1
ATOM 597 O O . ARG A 1 81 ? -0.294 2.613 2.073 1.00 81.69 81 ARG A O 1
ATOM 604 N N . HIS A 1 82 ? -0.503 4.507 0.882 1.00 84.94 82 HIS A N 1
ATOM 605 C CA . HIS A 1 82 ? -1.742 4.948 1.525 1.00 84.94 82 HIS A CA 1
ATOM 606 C C . HIS A 1 82 ? -2.837 3.894 1.339 1.00 84.94 82 HIS A C 1
ATOM 608 O O . HIS A 1 82 ? -3.483 3.507 2.307 1.00 84.94 82 HIS A O 1
ATOM 614 N N . THR A 1 83 ? -3.004 3.403 0.108 1.00 84.88 83 THR A N 1
ATOM 615 C CA . THR A 1 83 ? -3.992 2.371 -0.228 1.00 84.88 83 THR A CA 1
ATOM 616 C C . THR A 1 83 ? -3.724 1.094 0.556 1.00 84.88 83 THR A C 1
ATOM 618 O O . THR A 1 83 ? -4.631 0.592 1.196 1.00 84.88 83 THR A O 1
ATOM 621 N N . PHE A 1 84 ? -2.481 0.617 0.590 1.00 85.19 84 PHE A N 1
ATOM 622 C CA . PHE A 1 84 ? -2.101 -0.582 1.331 1.00 85.19 84 PHE A CA 1
ATOM 623 C C . PHE A 1 84 ? -2.442 -0.508 2.819 1.00 85.19 84 PHE A C 1
ATOM 625 O O . PHE A 1 84 ? -3.142 -1.378 3.326 1.00 85.19 84 PHE A O 1
ATOM 632 N N . VAL A 1 85 ? -2.004 0.551 3.502 1.00 87.44 85 VAL A N 1
ATOM 633 C CA . VAL A 1 85 ? -2.241 0.720 4.946 1.00 87.44 85 VAL A CA 1
ATOM 634 C C . VAL A 1 85 ? -3.733 0.867 5.230 1.00 87.44 85 VAL A C 1
ATOM 636 O O . VAL A 1 85 ? -4.245 0.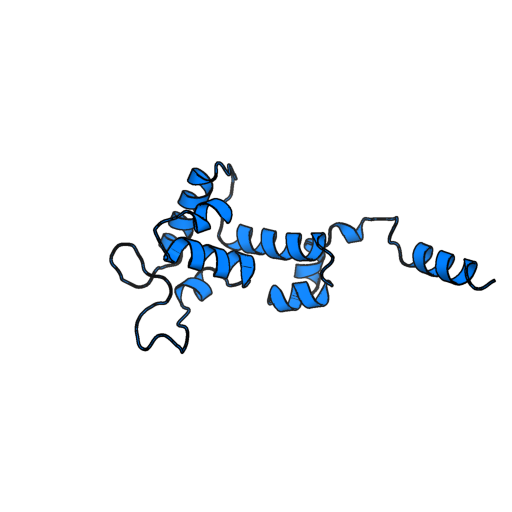265 6.167 1.00 87.44 85 VAL A O 1
ATOM 639 N N . THR A 1 86 ? -4.440 1.620 4.386 1.00 88.31 86 THR A N 1
ATOM 640 C CA . THR A 1 86 ? -5.896 1.760 4.473 1.00 88.31 86 THR A CA 1
ATOM 641 C C . THR A 1 8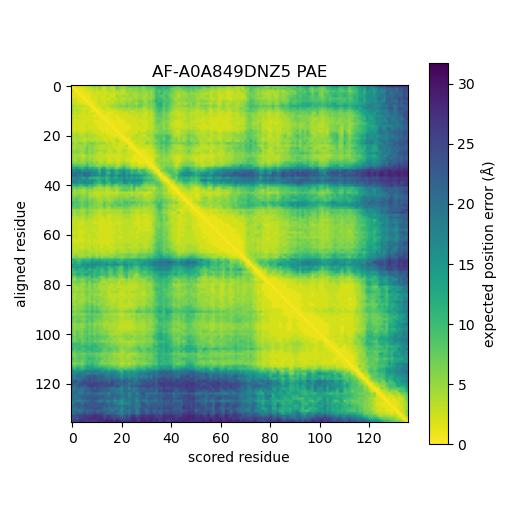6 ? -6.584 0.406 4.327 1.00 88.31 86 THR A C 1
ATOM 643 O O . THR A 1 86 ? -7.405 0.051 5.160 1.00 88.31 86 THR A O 1
ATOM 646 N N . THR A 1 87 ? -6.222 -0.379 3.309 1.00 86.38 87 THR A N 1
ATOM 647 C CA . THR A 1 87 ? -6.820 -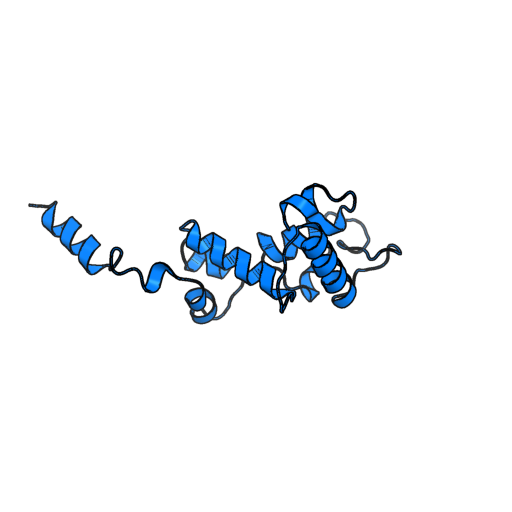1.693 3.062 1.00 86.38 87 THR A CA 1
ATOM 648 C C . THR A 1 87 ? -6.515 -2.673 4.189 1.00 86.38 87 THR A C 1
ATOM 650 O O . THR A 1 87 ? -7.419 -3.388 4.596 1.00 86.38 87 THR A O 1
ATOM 653 N N . MET A 1 88 ? -5.298 -2.683 4.746 1.00 87.38 88 MET A N 1
ATOM 654 C CA . MET A 1 88 ? -4.980 -3.514 5.916 1.00 87.38 88 MET A CA 1
ATOM 655 C C . MET A 1 88 ? -5.941 -3.231 7.075 1.00 87.38 88 MET A C 1
ATOM 657 O O . MET A 1 88 ? -6.544 -4.159 7.616 1.00 87.38 88 MET A O 1
ATOM 661 N N . LEU A 1 89 ? -6.135 -1.956 7.415 1.00 89.75 89 LEU A N 1
ATOM 662 C CA . LEU A 1 89 ? -7.042 -1.562 8.494 1.00 89.75 89 LEU A CA 1
ATOM 663 C C . LEU A 1 89 ? -8.510 -1.850 8.153 1.00 89.75 89 LEU A C 1
ATOM 665 O O . LEU A 1 89 ? -9.229 -2.375 9.000 1.00 89.75 89 LEU A O 1
ATOM 669 N N . ASP A 1 90 ? -8.940 -1.589 6.914 1.00 86.06 90 ASP A N 1
ATOM 670 C CA . ASP A 1 90 ? -10.300 -1.897 6.445 1.00 86.06 90 ASP A CA 1
ATOM 671 C C . ASP A 1 90 ? -10.584 -3.415 6.512 1.00 86.06 90 ASP A C 1
ATOM 673 O O . ASP A 1 90 ? -11.703 -3.823 6.816 1.00 86.06 90 ASP A O 1
ATOM 677 N N . THR A 1 91 ? -9.570 -4.265 6.298 1.00 85.38 91 THR A N 1
ATOM 678 C CA . THR A 1 91 ? -9.673 -5.731 6.454 1.00 85.38 91 THR A CA 1
ATOM 679 C C . THR A 1 9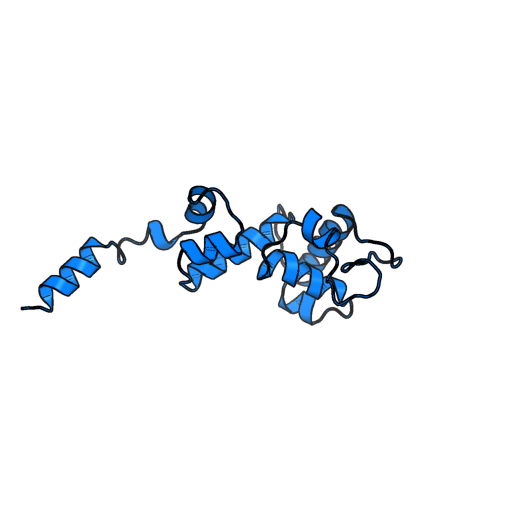1 ? -9.581 -6.218 7.905 1.00 85.38 91 THR A C 1
ATOM 681 O O . THR A 1 91 ? -9.687 -7.416 8.153 1.00 85.38 91 THR A O 1
ATOM 684 N N . GLY A 1 92 ? -9.408 -5.313 8.873 1.00 85.12 92 GLY A N 1
ATOM 685 C CA . GLY A 1 92 ? -9.370 -5.639 10.299 1.00 85.12 92 GLY A CA 1
ATOM 686 C C . GLY A 1 92 ? -7.992 -6.016 10.845 1.00 85.12 92 GLY A C 1
ATOM 687 O O . GLY A 1 92 ? -7.911 -6.489 11.978 1.00 85.12 92 GLY A O 1
ATOM 688 N N . VAL A 1 93 ? -6.908 -5.798 10.090 1.00 89.31 93 VAL A N 1
ATOM 689 C CA . VAL A 1 93 ? -5.549 -5.968 10.623 1.00 89.31 93 VAL A CA 1
ATOM 690 C C . VAL A 1 93 ? -5.336 -4.980 11.779 1.00 89.31 93 VAL A C 1
ATOM 692 O O . VAL A 1 93 ? -5.658 -3.798 11.623 1.00 89.31 93 VAL A O 1
ATOM 695 N N . PRO A 1 94 ? -4.780 -5.412 12.927 1.00 89.69 94 PRO A N 1
ATOM 696 C CA . PRO A 1 94 ? -4.538 -4.520 14.054 1.00 89.69 94 PRO A CA 1
ATOM 697 C C . PRO A 1 94 ? -3.674 -3.310 13.682 1.00 89.69 94 PRO A C 1
ATOM 699 O O . PRO A 1 94 ? -2.712 -3.418 12.917 1.00 89.69 94 PRO A O 1
ATOM 702 N N . LEU A 1 95 ? -3.961 -2.157 14.298 1.00 88.94 95 LEU A N 1
ATOM 703 C CA . LEU A 1 95 ? -3.245 -0.897 14.051 1.00 88.94 95 LEU A CA 1
ATOM 704 C C . LEU A 1 95 ? -1.722 -1.047 14.198 1.00 88.94 95 LEU A C 1
ATOM 706 O O . LEU A 1 95 ? -0.963 -0.497 13.401 1.00 88.94 95 LEU A O 1
ATOM 710 N N . ARG A 1 96 ? -1.276 -1.820 15.196 1.00 89.94 96 ARG A N 1
ATOM 711 C CA . ARG A 1 96 ? 0.145 -2.095 15.447 1.00 89.94 96 ARG A CA 1
ATOM 712 C C . ARG A 1 96 ? 0.800 -2.841 14.285 1.00 89.94 96 ARG A C 1
ATOM 714 O O . ARG A 1 96 ? 1.901 -2.481 13.876 1.00 89.94 96 ARG A O 1
ATOM 721 N N . ASP A 1 97 ? 0.124 -3.833 13.725 1.00 89.94 97 ASP A N 1
ATOM 722 C CA . ASP A 1 97 ? 0.674 -4.651 12.644 1.00 89.94 97 ASP A CA 1
ATOM 723 C C . ASP A 1 97 ? 0.673 -3.874 11.324 1.00 89.94 97 ASP A C 1
ATOM 725 O O . ASP A 1 97 ? 1.657 -3.899 10.584 1.00 89.94 97 ASP A O 1
ATOM 729 N N . ALA A 1 98 ? -0.369 -3.072 11.081 1.00 88.69 98 ALA A N 1
ATOM 730 C CA . ALA A 1 98 ? -0.399 -2.114 9.977 1.00 88.69 98 ALA A CA 1
ATOM 731 C C . ALA A 1 98 ? 0.706 -1.049 10.098 1.00 88.69 98 ALA A C 1
ATOM 733 O O . ALA A 1 98 ? 1.301 -0.651 9.095 1.00 88.69 98 ALA A O 1
ATOM 734 N N . GLN A 1 99 ? 1.035 -0.612 11.317 1.00 89.69 99 GLN A N 1
ATOM 735 C CA . GLN A 1 99 ? 2.141 0.310 11.568 1.00 89.69 99 GLN A CA 1
ATOM 736 C C . GLN A 1 99 ? 3.504 -0.325 11.267 1.00 89.69 99 GLN A C 1
ATOM 738 O O . GLN A 1 99 ? 4.340 0.315 10.621 1.00 89.69 99 GLN A O 1
ATOM 743 N N . ILE A 1 100 ? 3.721 -1.569 11.707 1.00 87.69 100 ILE A N 1
ATOM 744 C CA . ILE A 1 100 ? 4.952 -2.329 11.445 1.00 87.69 100 ILE A CA 1
ATOM 745 C C . ILE A 1 100 ? 5.122 -2.546 9.939 1.00 87.69 100 ILE A C 1
ATOM 747 O O . ILE A 1 100 ? 6.169 -2.206 9.384 1.00 87.69 100 ILE A O 1
ATOM 751 N N . ALA A 1 101 ? 4.078 -3.022 9.257 1.00 84.12 101 ALA A N 1
ATOM 752 C CA . ALA A 1 101 ? 4.083 -3.211 7.807 1.00 84.12 101 ALA A CA 1
ATOM 753 C C . ALA A 1 101 ? 4.302 -1.886 7.059 1.00 84.12 101 ALA A C 1
ATOM 755 O O . ALA A 1 101 ? 5.076 -1.800 6.105 1.00 84.12 101 ALA A O 1
ATOM 756 N N . GLY A 1 102 ? 3.671 -0.815 7.540 1.00 82.69 102 GLY A N 1
ATOM 757 C CA . GLY A 1 102 ? 3.829 0.541 7.036 1.00 82.69 102 GLY A CA 1
ATOM 758 C C . GLY A 1 102 ? 5.146 1.214 7.420 1.00 82.69 102 GLY A C 1
ATOM 759 O O . GLY A 1 102 ? 5.355 2.350 6.994 1.00 82.69 102 GLY A O 1
ATOM 760 N N . ARG A 1 103 ? 6.036 0.568 8.190 1.00 83.88 103 ARG A N 1
ATOM 761 C CA . ARG A 1 103 ? 7.320 1.110 8.682 1.00 83.88 103 ARG A CA 1
ATOM 762 C C . ARG A 1 103 ? 7.205 2.540 9.229 1.00 83.88 103 ARG A C 1
ATOM 764 O O . ARG A 1 103 ? 8.076 3.376 8.984 1.00 83.88 103 ARG A O 1
ATOM 771 N N . TYR A 1 104 ? 6.103 2.850 9.912 1.00 87.56 104 TYR A N 1
ATOM 772 C CA . TYR A 1 104 ? 5.878 4.181 10.468 1.00 87.56 104 TYR A CA 1
ATOM 773 C C . TYR A 1 104 ? 6.432 4.262 11.887 1.00 87.56 104 TYR A C 1
ATOM 775 O O . TYR A 1 104 ? 6.027 3.504 12.768 1.00 87.56 104 TYR A O 1
ATOM 783 N N . ALA A 1 105 ? 7.342 5.212 12.106 1.00 84.19 105 ALA A N 1
ATOM 784 C CA . ALA A 1 105 ? 7.909 5.468 13.426 1.00 84.19 105 ALA A CA 1
ATOM 785 C C . ALA A 1 105 ? 6.864 6.049 14.392 1.00 84.19 105 ALA A C 1
ATOM 787 O O . ALA A 1 105 ? 6.791 5.633 15.542 1.00 84.19 105 ALA A O 1
ATOM 788 N N . ASP A 1 106 ? 6.031 6.976 13.912 1.00 86.88 106 ASP A N 1
ATOM 789 C CA . ASP A 1 106 ? 4.990 7.622 14.714 1.00 86.88 106 ASP A CA 1
ATOM 790 C C . ASP A 1 106 ? 3.625 6.926 14.514 1.00 86.88 106 ASP A C 1
ATOM 792 O O . ASP A 1 106 ? 3.087 6.976 13.397 1.00 86.88 106 ASP A O 1
ATOM 796 N N . PRO A 1 107 ? 3.018 6.348 15.573 1.00 85.50 107 PRO A N 1
ATOM 797 C CA . PRO A 1 107 ? 1.676 5.764 15.530 1.00 85.50 107 PRO A CA 1
ATOM 798 C C . PRO A 1 107 ? 0.594 6.710 15.009 1.00 85.50 107 PRO A C 1
ATOM 800 O O . PRO A 1 107 ? -0.346 6.269 14.345 1.00 85.50 107 PRO A O 1
ATOM 803 N N . ARG A 1 108 ? 0.738 8.025 15.225 1.00 86.69 108 ARG A N 1
ATOM 804 C CA . ARG A 1 108 ? -0.204 9.034 14.714 1.00 86.69 108 ARG A CA 1
ATOM 805 C C . ARG A 1 108 ? -0.268 9.030 13.191 1.00 86.69 108 ARG A C 1
ATOM 807 O O . ARG A 1 108 ? -1.299 9.380 12.621 1.00 86.69 108 ARG A O 1
ATOM 814 N N . THR A 1 109 ? 0.809 8.616 12.521 1.00 87.25 109 THR A N 1
ATOM 815 C CA . THR A 1 109 ? 0.834 8.460 11.061 1.00 87.25 109 THR A CA 1
ATOM 816 C C . THR A 1 109 ? -0.091 7.329 10.622 1.00 87.25 109 THR A C 1
ATOM 818 O O . THR A 1 109 ? -0.825 7.499 9.652 1.00 87.25 109 THR A O 1
ATOM 821 N N . THR A 1 110 ? -0.110 6.216 11.358 1.00 88.75 110 THR A N 1
ATOM 822 C CA . THR A 1 110 ? -0.984 5.063 11.091 1.00 88.75 110 THR A CA 1
ATOM 823 C C . THR A 1 110 ? -2.435 5.352 11.486 1.00 88.75 110 THR A C 1
ATOM 825 O O . THR A 1 110 ? -3.351 5.027 10.737 1.00 88.75 110 THR A O 1
ATOM 828 N N . MET A 1 111 ? -2.664 6.053 12.603 1.00 86.38 111 MET A N 1
ATOM 829 C CA . MET A 1 111 ? -4.011 6.423 13.072 1.00 86.38 111 MET A CA 1
ATOM 830 C C . MET A 1 111 ? -4.801 7.282 12.075 1.00 86.38 111 MET A C 1
ATOM 832 O O . MET A 1 111 ? -6.028 7.251 12.076 1.00 86.38 111 MET A O 1
ATOM 836 N N . ARG A 1 112 ? -4.130 8.039 11.195 1.00 86.25 112 ARG A N 1
ATOM 837 C CA . ARG A 1 112 ? -4.799 8.809 10.126 1.00 86.25 112 ARG A CA 1
ATOM 838 C C . ARG A 1 112 ? -5.577 7.924 9.147 1.00 86.25 112 ARG A C 1
ATOM 840 O O . ARG A 1 112 ? -6.490 8.424 8.496 1.00 86.25 112 ARG A O 1
ATOM 847 N N . TYR A 1 113 ? -5.208 6.650 9.035 1.00 84.50 113 TYR A N 1
ATOM 848 C CA . TYR A 1 113 ? -5.850 5.679 8.150 1.00 84.50 113 TYR A CA 1
ATOM 849 C C . TYR A 1 113 ? -6.933 4.858 8.837 1.00 84.50 113 TYR A C 1
ATOM 851 O O . TYR A 1 113 ? -7.740 4.241 8.148 1.00 84.50 113 TYR A O 1
ATOM 859 N N . ASP A 1 114 ? -6.966 4.850 10.169 1.00 82.69 114 ASP A N 1
ATOM 860 C CA . ASP A 1 114 ? -8.011 4.171 10.920 1.00 82.69 114 ASP A CA 1
ATOM 861 C C . ASP A 1 114 ? -9.321 4.957 10.793 1.00 82.69 114 ASP A C 1
ATOM 863 O O . ASP A 1 114 ? -9.585 5.920 11.519 1.00 82.69 114 ASP A O 1
ATOM 867 N N . ARG A 1 115 ? -10.138 4.561 9.815 1.00 76.19 115 ARG A N 1
ATOM 868 C CA . ARG A 1 115 ? -11.490 5.100 9.620 1.00 76.19 115 ARG A CA 1
ATOM 869 C C . ARG A 1 115 ? -12.489 4.522 10.622 1.00 76.19 115 ARG A C 1
ATOM 871 O O . ARG A 1 115 ? -13.518 5.149 10.878 1.00 76.19 115 ARG A O 1
ATOM 878 N N . ALA A 1 116 ? -12.182 3.367 11.216 1.00 65.75 116 ALA A N 1
ATOM 879 C CA . ALA A 1 116 ? -13.004 2.748 12.245 1.00 65.75 116 ALA A CA 1
ATOM 880 C C . ALA A 1 116 ? -12.924 3.499 13.583 1.00 65.75 116 ALA A C 1
ATOM 882 O O . ALA A 1 116 ? -13.840 3.360 14.388 1.00 65.75 116 ALA A O 1
ATOM 883 N N . ARG A 1 117 ? -11.929 4.377 13.796 1.00 62.66 117 ARG A N 1
ATOM 884 C CA . ARG A 1 117 ? -11.843 5.242 14.994 1.00 62.66 117 ARG A CA 1
ATOM 885 C C . ARG A 1 117 ? -13.101 6.075 15.262 1.00 62.66 117 ARG A C 1
ATOM 887 O O . ARG A 1 117 ? -13.351 6.475 16.391 1.00 62.66 117 ARG A O 1
ATOM 894 N N . THR A 1 118 ? -13.856 6.399 14.213 1.00 62.38 118 THR A N 1
ATOM 895 C CA . THR A 1 118 ? -15.109 7.167 14.286 1.00 62.38 118 THR A CA 1
ATOM 896 C C . THR A 1 118 ? -16.351 6.280 14.348 1.00 62.38 118 THR A C 1
ATOM 898 O O . THR A 1 118 ? -17.461 6.796 14.448 1.00 62.38 118 THR A O 1
ATOM 901 N N . ASN A 1 119 ? -16.190 4.956 14.291 1.00 62.44 119 ASN A N 1
ATOM 902 C CA . ASN A 1 119 ? -17.297 4.017 14.335 1.00 62.44 119 ASN A CA 1
ATOM 903 C C . ASN A 1 119 ? -17.780 3.834 15.782 1.00 62.44 119 ASN A C 1
ATOM 905 O O . ASN A 1 119 ? -17.162 3.133 16.587 1.00 62.44 119 ASN A O 1
ATOM 909 N N . ARG A 1 120 ? -18.898 4.491 16.105 1.00 58.62 120 ARG A N 1
ATOM 910 C CA . ARG A 1 120 ? -19.484 4.535 17.450 1.00 58.62 120 ARG A CA 1
ATOM 911 C C . ARG A 1 120 ? -19.954 3.160 17.941 1.00 58.62 120 ARG A C 1
ATOM 913 O O . ARG A 1 120 ? -19.959 2.937 19.147 1.00 58.62 120 ARG A O 1
ATOM 920 N N . ASP A 1 121 ? -20.230 2.229 17.033 1.00 60.97 121 ASP A N 1
ATOM 921 C CA . ASP A 1 121 ? -20.745 0.890 17.354 1.00 60.97 121 ASP A CA 1
ATOM 922 C C . ASP A 1 121 ? -19.656 -0.066 17.863 1.00 60.97 121 ASP A C 1
ATOM 924 O O . ASP A 1 121 ? -19.946 -1.073 18.503 1.00 60.97 121 ASP A O 1
ATOM 928 N N . ARG A 1 122 ? -18.379 0.261 17.630 1.00 57.81 122 ARG A N 1
ATOM 929 C CA . ARG A 1 122 ? -17.223 -0.468 18.181 1.00 57.81 122 ARG A CA 1
ATOM 930 C C . ARG A 1 122 ? -16.601 0.238 19.383 1.00 57.81 122 ARG A C 1
ATOM 932 O O . ARG A 1 122 ? -15.481 -0.092 19.772 1.00 57.81 122 ARG A O 1
ATOM 939 N N . HIS A 1 123 ? -17.298 1.218 19.966 1.00 64.12 123 HIS A N 1
ATOM 940 C CA . HIS A 1 123 ? -16.771 1.919 21.128 1.00 64.12 123 HIS A CA 1
ATOM 941 C C . HIS A 1 123 ? -16.554 0.912 22.270 1.00 64.12 123 HIS A C 1
ATOM 943 O O . HIS A 1 123 ? -17.477 0.148 22.571 1.00 64.12 123 HIS A O 1
ATOM 949 N N . PRO A 1 124 ? -15.383 0.915 22.938 1.00 66.25 124 PRO A N 1
ATOM 950 C CA . PRO A 1 124 ? -15.054 -0.066 23.975 1.00 66.25 124 PRO A CA 1
ATOM 951 C C . PRO A 1 124 ? -16.128 -0.185 25.058 1.00 66.25 124 PRO A C 1
ATOM 953 O O . PRO A 1 124 ? -16.347 -1.266 25.587 1.00 66.25 124 PRO A O 1
ATOM 956 N N . HIS A 1 125 ? -16.850 0.907 25.330 1.00 71.69 125 HIS A N 1
ATOM 957 C CA . HIS A 1 125 ? -17.970 0.916 26.269 1.00 71.69 125 HIS A CA 1
ATOM 958 C C . HIS A 1 125 ? -19.110 -0.032 25.884 1.00 71.69 125 HIS A C 1
ATOM 960 O O . HIS A 1 125 ? -19.651 -0.675 26.772 1.00 71.69 125 HIS A O 1
ATOM 966 N N . TYR A 1 126 ? -19.475 -0.152 24.604 1.00 69.19 126 TYR A N 1
ATOM 967 C CA . TYR A 1 126 ? -20.559 -1.051 24.190 1.00 69.19 126 TYR A CA 1
ATOM 968 C C . TYR A 1 126 ? -20.130 -2.517 24.247 1.00 69.19 126 TYR A C 1
ATOM 970 O O . TYR A 1 126 ? -20.904 -3.364 24.679 1.00 69.19 126 TYR A O 1
ATOM 978 N N . ILE A 1 127 ? -18.876 -2.808 23.886 1.00 69.56 127 ILE A N 1
ATOM 979 C CA . ILE A 1 127 ? -18.300 -4.156 23.986 1.00 69.56 127 ILE A CA 1
ATOM 980 C C . ILE A 1 127 ? -18.189 -4.576 25.458 1.00 69.56 127 ILE A C 1
ATOM 982 O O . ILE A 1 127 ? -18.599 -5.674 25.823 1.00 69.56 127 ILE A O 1
ATOM 986 N N . PHE A 1 128 ? -17.686 -3.686 26.316 1.00 74.31 128 PHE A N 1
ATOM 987 C CA . PHE A 1 128 ? -17.582 -3.927 27.753 1.00 74.31 128 PHE A CA 1
ATOM 988 C C . PHE A 1 128 ? -18.959 -4.060 28.415 1.00 74.31 128 PHE A C 1
ATOM 990 O O . PHE A 1 128 ? -19.162 -4.973 29.206 1.00 74.31 128 PHE A O 1
ATOM 997 N N . ALA A 1 129 ? -19.929 -3.210 28.060 1.00 79.06 129 ALA A N 1
ATOM 998 C CA . ALA A 1 129 ? -21.296 -3.314 28.566 1.00 79.06 129 ALA A CA 1
ATOM 999 C C . ALA A 1 129 ? -21.967 -4.631 28.149 1.00 79.06 129 ALA A C 1
ATOM 1001 O O . ALA A 1 129 ? -22.590 -5.275 28.984 1.00 79.06 129 ALA A O 1
ATOM 1002 N N . ALA A 1 130 ? -21.802 -5.067 26.895 1.00 77.31 130 ALA A N 1
ATOM 1003 C CA . ALA A 1 130 ? -22.320 -6.353 26.425 1.00 77.31 130 ALA A CA 1
ATOM 1004 C C . ALA A 1 130 ? -21.656 -7.548 27.133 1.00 77.31 130 ALA A C 1
ATOM 1006 O O . ALA A 1 130 ? -22.332 -8.516 27.479 1.00 77.31 130 ALA A O 1
ATOM 1007 N N . PHE A 1 131 ? -20.348 -7.478 27.396 1.00 77.88 131 PHE A N 1
ATOM 1008 C CA . PHE A 1 131 ? -19.642 -8.484 28.192 1.00 77.88 131 PHE A CA 1
ATOM 1009 C C . PHE A 1 131 ? -20.163 -8.536 29.637 1.00 77.88 131 PHE A C 1
ATOM 1011 O O . PHE A 1 131 ? -20.504 -9.604 30.131 1.00 77.88 131 PHE A O 1
ATOM 1018 N N . MET A 1 132 ? -20.306 -7.383 30.295 1.00 85.75 132 MET A N 1
ATOM 1019 C CA . MET A 1 132 ? -20.858 -7.304 31.653 1.00 85.75 132 MET A CA 1
ATOM 1020 C C . MET A 1 132 ? -22.314 -7.789 31.720 1.00 85.75 132 MET A C 1
ATOM 1022 O O . MET A 1 132 ? -22.691 -8.437 32.689 1.00 85.75 132 MET A O 1
ATOM 1026 N N . ALA A 1 133 ? -23.119 -7.514 30.690 1.00 78.19 133 ALA A N 1
ATOM 1027 C CA . ALA A 1 133 ? -24.524 -7.919 30.616 1.00 78.19 133 ALA A CA 1
ATOM 1028 C C . ALA A 1 133 ? -24.739 -9.396 30.234 1.00 78.19 133 ALA A C 1
ATOM 1030 O O . ALA A 1 133 ? -25.835 -9.908 30.420 1.00 78.19 133 ALA A O 1
ATOM 1031 N N . SER A 1 134 ? -23.727 -10.080 29.688 1.00 75.38 134 SER A N 1
ATOM 1032 C CA . SER A 1 134 ? -23.780 -11.522 29.378 1.00 75.38 134 SER A CA 1
ATOM 1033 C C . SER A 1 134 ? -23.214 -12.402 30.497 1.00 75.38 134 SER A C 1
ATOM 1035 O O . SER A 1 134 ? -23.294 -13.625 30.410 1.00 75.38 134 SER A O 1
ATOM 1037 N N . GLY A 1 135 ? -22.646 -11.787 31.541 1.00 65.38 135 GLY A N 1
ATOM 1038 C CA . GLY A 1 135 ? -22.128 -12.452 32.739 1.00 65.38 135 GLY A CA 1
ATOM 1039 C C . GLY A 1 135 ? -23.11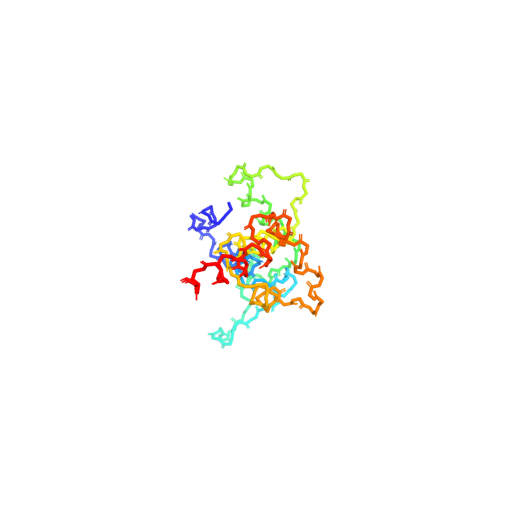0 -12.525 33.916 1.00 65.38 135 GLY A C 1
ATOM 1040 O O . GLY A 1 135 ? -22.695 -12.929 35.001 1.00 65.38 135 GLY A O 1
ATOM 1041 N N . THR A 1 136 ? -24.372 -12.127 33.724 1.00 51.22 136 THR A N 1
ATOM 1042 C CA . THR A 1 136 ? -25.482 -12.261 34.689 1.00 51.22 136 THR A CA 1
ATOM 1043 C C . THR A 1 136 ? -26.562 -13.162 34.124 1.00 51.22 136 THR A C 1
ATOM 1045 O O . THR A 1 136 ? -27.104 -13.981 34.892 1.00 51.22 136 THR A O 1
#

Nearest PDB structures (foldseek):
  5jjv-assembly1_A-2  TM=7.482E-01  e=6.538E-03  Helicobacter pylori 26695
  5jk0-assembly1_C  TM=7.799E-01  e=1.053E-02  Helicobacter pylori 26695
  5jk0-assembly1_A  TM=7.726E-01  e=1.607E-02  Helicobacter pylori 26695
  5jk0-assembly1_B  TM=7.808E-01  e=1.787E-02  Helicobacter pylori 26695
  5jk0-assembly1_D  TM=7.526E-01  e=1.607E-02  Helicobacter pylori 26695

pLDDT: mean 79.98, std 9.54, range [51.22, 89.94]

Sequence (136 aa):
MIATARTSTNPNDFALVAMLGLLGLRIFEATGASIGDRVAGPMLCNQVGGRMDRHAATRRLKHLAAAAGVRMSRMHSHMLRHTFVTTMLDTGVPLRDAQIAGRYADPRTTMRYDRARTNRDRHPHYIFAAFMASGT

Radius of gyration: 19.26 Å; Cα contacts (8 Å, |Δi|>4): 142; chains: 1; bounding box: 50×28×56 Å

Secondary structure (DSSP, 8-state):
-HHHHHT-S-HHHHHHHIIIIIT---HHHHHH---TT-SSS-SSB-TTSSBPPHHHHHHHHHHHHHHTT---TT--THHHHHHHHHHHHHTT--HHHHHHHTT-SSHHHHHTT-SGGG-GGG-HHHHHHHHHHH--